Protein AF-A0A256ZW07-F1 (afdb_monomer_lite)

Foldseek 3Di:
DDDDDDDDDDDDPVVVVVLVVCCVVVVDVDSVRVVVVVVVVVVVVVVVVVVVD

Structure (mmCIF, N/CA/C/O backbone):
data_AF-A0A256ZW07-F1
#
_entry.id   AF-A0A256ZW07-F1
#
loop_
_atom_site.group_PDB
_atom_site.id
_atom_site.type_symbol
_atom_site.label_atom_id
_atom_site.label_alt_id
_atom_site.label_comp_id
_atom_site.label_asym_id
_atom_site.label_entity_id
_atom_site.label_seq_id
_atom_site.pdbx_PDB_ins_code
_atom_site.Cartn_x
_atom_site.Cartn_y
_atom_site.Cartn_z
_atom_site.occupancy
_atom_site.B_iso_or_equiv
_atom_site.auth_seq_id
_atom_site.auth_comp_id
_atom_site.auth_asym_id
_atom_site.auth_atom_id
_atom_site.pdbx_PDB_model_num
ATOM 1 N N . MET A 1 1 ? 3.891 -19.368 3.740 1.00 50.28 1 MET A N 1
ATOM 2 C CA . MET A 1 1 ? 3.703 -17.901 3.802 1.00 50.28 1 MET A CA 1
ATOM 3 C C . MET A 1 1 ? 5.078 -17.299 4.058 1.00 50.28 1 MET A C 1
ATOM 5 O O . MET A 1 1 ? 5.669 -17.644 5.072 1.00 50.28 1 MET A O 1
ATOM 9 N N . GLY A 1 2 ? 5.655 -16.553 3.111 1.00 72.44 2 GLY A N 1
ATOM 10 C CA . GLY A 1 2 ? 7.020 -16.025 3.258 1.00 72.44 2 GLY A CA 1
ATOM 11 C C . GLY A 1 2 ? 7.171 -15.125 4.491 1.00 72.44 2 GLY A C 1
ATOM 12 O O . GLY A 1 2 ? 6.186 -14.588 5.000 1.00 72.44 2 GLY A O 1
ATOM 13 N N . LYS A 1 3 ? 8.402 -14.971 4.983 1.00 85.56 3 LYS A N 1
ATOM 14 C CA . LYS A 1 3 ? 8.715 -14.112 6.131 1.00 85.56 3 LYS A CA 1
ATOM 15 C C . LYS A 1 3 ? 8.381 -12.654 5.783 1.00 85.56 3 LYS A C 1
ATOM 17 O O . LYS A 1 3 ? 8.894 -12.127 4.799 1.00 85.56 3 LYS A O 1
ATOM 22 N N . VAL A 1 4 ? 7.508 -12.015 6.563 1.00 87.00 4 VAL A N 1
ATOM 23 C CA . VAL A 1 4 ? 7.168 -10.592 6.389 1.00 87.00 4 VAL A CA 1
ATOM 24 C C . VAL A 1 4 ? 8.279 -9.747 7.005 1.00 87.00 4 VAL A C 1
ATOM 26 O O . VAL A 1 4 ? 8.702 -10.008 8.130 1.00 87.00 4 VAL A O 1
ATOM 29 N N . VAL A 1 5 ? 8.742 -8.734 6.274 1.00 93.31 5 VAL A N 1
ATOM 30 C CA . VAL A 1 5 ? 9.745 -7.769 6.741 1.00 93.31 5 VAL A CA 1
ATOM 31 C C . VAL A 1 5 ? 9.141 -6.368 6.789 1.00 93.31 5 VAL A C 1
ATOM 33 O O . VAL A 1 5 ? 8.289 -6.024 5.968 1.00 93.31 5 VAL A O 1
ATOM 36 N N . VAL A 1 6 ? 9.567 -5.562 7.762 1.00 93.38 6 VAL A N 1
ATOM 37 C CA . VAL A 1 6 ? 9.178 -4.151 7.853 1.00 93.38 6 VAL A CA 1
ATOM 38 C C . VAL A 1 6 ? 10.072 -3.345 6.921 1.00 93.38 6 VAL A C 1
ATOM 40 O O . VAL A 1 6 ? 11.295 -3.416 7.013 1.00 93.38 6 VAL A O 1
ATOM 43 N N . VAL A 1 7 ? 9.456 -2.564 6.039 1.00 92.88 7 VAL A N 1
ATOM 44 C CA . VAL A 1 7 ? 10.150 -1.647 5.133 1.00 92.88 7 VAL A CA 1
ATOM 45 C C . VAL A 1 7 ? 9.658 -0.237 5.431 1.00 92.88 7 VAL A C 1
ATOM 47 O O . VAL A 1 7 ? 8.453 0.009 5.420 1.00 92.88 7 VAL A O 1
ATOM 50 N N . SER A 1 8 ? 10.583 0.682 5.707 1.00 94.69 8 SER A N 1
ATOM 51 C CA . SER A 1 8 ? 10.281 2.104 5.885 1.00 94.69 8 SER A CA 1
ATOM 52 C C . SER A 1 8 ? 10.614 2.860 4.605 1.00 94.69 8 SER A C 1
ATOM 54 O O . SER A 1 8 ? 11.706 2.706 4.060 1.00 94.69 8 SER A O 1
ATOM 56 N N . VAL A 1 9 ? 9.675 3.668 4.117 1.00 93.31 9 VAL A N 1
ATOM 57 C CA . VAL A 1 9 ? 9.828 4.451 2.886 1.00 93.31 9 VAL A CA 1
ATOM 58 C C . VAL A 1 9 ? 9.415 5.896 3.128 1.00 93.31 9 VAL A C 1
ATOM 60 O O . VAL A 1 9 ? 8.501 6.176 3.905 1.00 93.31 9 VAL A O 1
ATOM 63 N N . LYS A 1 10 ? 10.071 6.829 2.436 1.00 96.88 10 LYS A N 1
ATOM 64 C CA . LYS A 1 10 ? 9.619 8.223 2.374 1.00 96.88 10 LYS A CA 1
ATOM 65 C C . LYS A 1 10 ? 8.502 8.328 1.339 1.00 96.88 10 LYS A C 1
ATOM 67 O O . LYS A 1 10 ? 8.644 7.804 0.238 1.00 96.88 10 LYS A O 1
ATOM 72 N N . MET A 1 11 ? 7.420 9.025 1.675 1.00 95.25 11 MET A N 1
ATOM 73 C CA . MET A 1 11 ? 6.309 9.263 0.753 1.00 95.25 11 MET A CA 1
ATOM 74 C C . MET A 1 11 ? 5.736 10.676 0.910 1.00 95.25 11 MET A C 1
ATOM 76 O O . MET A 1 11 ? 5.720 11.205 2.027 1.00 95.25 11 MET A O 1
ATOM 80 N N . PRO A 1 12 ? 5.240 11.289 -0.179 1.00 98.00 12 PRO A N 1
ATOM 81 C CA . PRO A 1 12 ? 4.423 12.491 -0.099 1.00 98.00 12 PRO A CA 1
ATOM 82 C C . PRO A 1 12 ? 3.207 12.275 0.808 1.00 98.00 12 PRO A C 1
ATOM 84 O O . PRO A 1 12 ? 2.535 11.245 0.721 1.00 98.00 12 PRO A O 1
ATOM 87 N N . LYS A 1 13 ? 2.889 13.273 1.642 1.00 97.69 13 LYS A N 1
ATOM 88 C CA . LYS A 1 13 ? 1.736 13.217 2.557 1.00 97.69 13 LYS A CA 1
ATOM 89 C C . LYS A 1 13 ? 0.417 12.980 1.821 1.00 97.69 13 LYS A C 1
ATOM 91 O O . LYS A 1 13 ? -0.430 12.256 2.327 1.00 97.69 13 LYS A O 1
ATOM 96 N N . GLU A 1 14 ? 0.268 13.543 0.626 1.00 98.12 14 GLU A N 1
ATOM 97 C CA . GLU A 1 14 ? -0.955 13.399 -0.168 1.00 98.12 14 GLU A CA 1
ATOM 98 C C . GLU A 1 14 ? -1.200 11.946 -0.601 1.00 98.12 14 GLU A C 1
ATOM 100 O O . GLU A 1 14 ? -2.334 11.484 -0.554 1.00 98.12 14 GLU A O 1
ATOM 105 N N . LEU A 1 15 ? -0.147 11.176 -0.910 1.00 97.31 15 LEU A N 1
ATOM 106 C CA . LEU A 1 15 ? -0.310 9.749 -1.214 1.00 97.31 15 LEU A CA 1
ATOM 107 C C . LE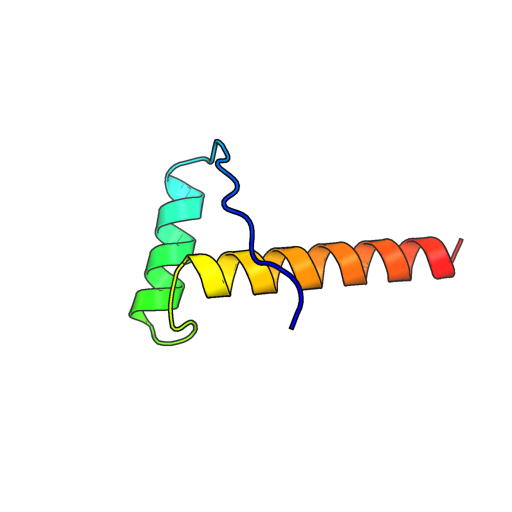U A 1 15 ? -0.752 8.956 0.017 1.00 97.31 15 LEU A C 1
ATOM 109 O O . LEU A 1 15 ? -1.594 8.069 -0.098 1.00 97.31 15 LEU A O 1
ATOM 113 N N . LEU A 1 16 ? -0.216 9.285 1.196 1.00 97.25 16 LEU A N 1
ATOM 114 C CA . LEU A 1 16 ? -0.640 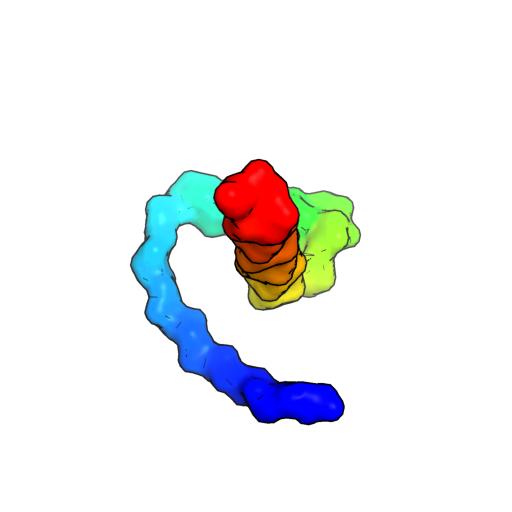8.643 2.438 1.00 97.25 16 LEU A CA 1
ATOM 115 C C . LEU A 1 16 ? -2.122 8.918 2.728 1.00 97.25 16 LEU A C 1
ATOM 117 O O . LEU A 1 16 ? -2.842 7.990 3.081 1.00 97.25 16 LEU A O 1
ATOM 121 N N . LYS A 1 17 ? -2.586 10.156 2.512 1.00 98.31 17 LYS A N 1
ATOM 122 C CA . LYS A 1 17 ? -4.001 10.528 2.672 1.00 98.31 17 LYS A CA 1
ATOM 123 C C . LYS A 1 17 ? -4.920 9.753 1.730 1.00 98.31 17 LYS A C 1
ATOM 125 O O . LYS A 1 17 ? -5.984 9.310 2.146 1.00 98.31 17 LYS A O 1
ATOM 130 N N . GLU A 1 18 ? -4.521 9.557 0.475 1.00 98.25 18 GLU A N 1
ATOM 131 C CA . GLU A 1 18 ? -5.323 8.749 -0.450 1.00 98.25 18 GLU A CA 1
ATOM 132 C C . GLU A 1 18 ? -5.366 7.279 -0.018 1.00 98.25 18 GLU A C 1
ATOM 134 O O . GLU A 1 18 ? -6.428 6.661 -0.065 1.00 98.25 18 GLU A O 1
ATOM 139 N N . ILE A 1 19 ? -4.258 6.722 0.486 1.00 97.88 19 ILE A N 1
ATOM 140 C CA . ILE A 1 19 ? -4.258 5.368 1.065 1.00 97.88 19 ILE A CA 1
ATOM 141 C C . ILE A 1 19 ? -5.216 5.297 2.262 1.00 97.88 19 ILE A C 1
ATOM 143 O O . ILE A 1 19 ? -6.001 4.352 2.351 1.00 97.88 19 ILE A O 1
ATOM 147 N N . ASP A 1 20 ? -5.188 6.293 3.147 1.00 98.31 20 ASP A N 1
ATOM 148 C CA . ASP A 1 20 ? -6.085 6.384 4.304 1.00 98.31 20 ASP A CA 1
ATOM 149 C C . ASP A 1 20 ? -7.544 6.386 3.886 1.00 98.31 20 ASP A C 1
ATOM 151 O O . ASP A 1 20 ? -8.324 5.570 4.370 1.00 98.31 20 ASP A O 1
ATOM 155 N N . ARG A 1 21 ? -7.886 7.206 2.894 1.00 98.56 21 ARG A N 1
ATOM 156 C CA . ARG A 1 21 ? -9.235 7.273 2.341 1.00 98.56 21 ARG A CA 1
ATOM 157 C C . ARG A 1 21 ? -9.717 5.923 1.806 1.00 98.56 21 ARG A C 1
ATOM 159 O O . ARG A 1 21 ? -10.903 5.612 1.903 1.00 98.56 21 ARG A O 1
ATOM 166 N N . LEU A 1 22 ? -8.836 5.116 1.213 1.00 98.31 22 LEU A N 1
ATOM 167 C CA . LEU A 1 22 ? -9.196 3.777 0.730 1.00 98.31 22 LEU A CA 1
ATOM 168 C C . LEU A 1 22 ? -9.449 2.801 1.888 1.00 98.31 22 LEU A C 1
ATOM 170 O O . LEU A 1 22 ? -10.345 1.962 1.791 1.00 98.31 22 LEU A O 1
ATOM 174 N N . VAL A 1 23 ? -8.700 2.925 2.985 1.00 98.44 23 VAL A N 1
ATOM 175 C CA . VAL A 1 23 ? -8.918 2.133 4.205 1.00 98.44 23 VAL A CA 1
ATOM 176 C C . VAL A 1 23 ? -10.215 2.553 4.902 1.00 98.44 23 VAL A C 1
ATOM 178 O O . VAL A 1 23 ? -11.026 1.697 5.237 1.00 98.44 23 VAL A O 1
ATOM 181 N N . GLU A 1 24 ? -10.465 3.855 5.047 1.00 98.50 24 GLU A N 1
ATOM 182 C CA . GLU A 1 24 ? -11.693 4.407 5.643 1.00 98.50 24 GLU A CA 1
ATOM 183 C C . GLU A 1 24 ? -12.956 3.987 4.882 1.00 98.50 24 GLU A C 1
ATOM 185 O O . GLU A 1 24 ? -13.991 3.716 5.485 1.00 98.50 24 GLU A O 1
ATOM 190 N N . LYS A 1 25 ? -12.867 3.867 3.553 1.00 98.38 25 LYS A N 1
ATOM 191 C CA . LYS A 1 25 ? -13.946 3.338 2.703 1.00 98.38 25 LYS A CA 1
ATOM 192 C C . LYS A 1 25 ? -14.155 1.823 2.830 1.00 98.38 25 LYS A C 1
ATOM 194 O O . LYS A 1 25 ? -15.045 1.289 2.173 1.00 98.38 25 LYS A O 1
ATOM 199 N N . GLY A 1 26 ? -13.325 1.120 3.601 1.00 98.00 26 GLY A N 1
ATOM 200 C CA . GLY A 1 26 ? -13.379 -0.334 3.758 1.00 98.00 26 GLY A CA 1
ATOM 201 C C . GLY A 1 26 ? -12.865 -1.122 2.549 1.00 98.00 26 GLY A C 1
ATOM 202 O O . GLY A 1 26 ? -13.077 -2.329 2.480 1.00 98.00 26 GLY A O 1
ATOM 203 N N . ILE A 1 27 ? -12.186 -0.471 1.593 1.00 98.19 27 ILE A N 1
ATOM 204 C CA . ILE A 1 27 ? -11.635 -1.138 0.398 1.00 98.19 27 ILE A CA 1
ATOM 205 C C . ILE A 1 27 ? -10.428 -2.005 0.778 1.00 98.19 27 ILE A C 1
ATOM 207 O O . ILE A 1 27 ? -10.216 -3.071 0.202 1.00 98.19 27 ILE A O 1
ATOM 211 N N . PHE A 1 28 ? -9.645 -1.554 1.760 1.00 98.25 28 PHE A N 1
ATOM 212 C CA . PHE A 1 28 ? -8.533 -2.307 2.333 1.00 98.25 28 PHE A CA 1
ATOM 213 C C . PHE A 1 28 ? -8.660 -2.365 3.850 1.00 98.25 28 PHE A C 1
ATOM 215 O O . PHE A 1 28 ? -9.073 -1.400 4.484 1.00 98.25 28 PHE A O 1
ATOM 222 N N . THR A 1 29 ? -8.220 -3.473 4.444 1.00 97.12 29 THR A N 1
ATOM 223 C CA . THR A 1 29 ? -8.234 -3.669 5.904 1.00 97.12 29 THR A CA 1
ATOM 224 C C . THR A 1 29 ? -7.178 -2.831 6.626 1.00 9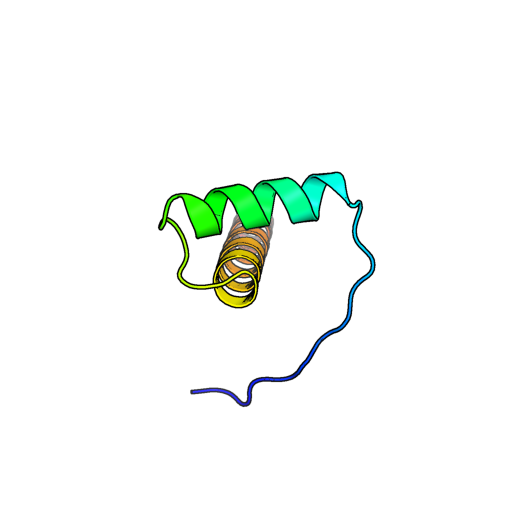7.12 29 THR A C 1
ATOM 226 O O . THR A 1 29 ? -7.277 -2.590 7.825 1.00 97.12 29 THR A O 1
ATOM 229 N N . SER A 1 30 ? -6.123 -2.415 5.918 1.00 97.81 30 SER A N 1
ATOM 230 C CA . SER A 1 30 ? -5.028 -1.616 6.470 1.00 97.81 30 SER A CA 1
ATOM 231 C C . SER A 1 30 ? -4.215 -0.928 5.375 1.00 97.81 30 SER A C 1
ATOM 233 O O . SER A 1 30 ? -4.160 -1.395 4.233 1.00 97.81 30 SER A O 1
ATOM 235 N N . ARG A 1 31 ? -3.472 0.123 5.752 1.00 96.56 31 ARG A N 1
ATOM 236 C CA . ARG A 1 31 ? -2.471 0.769 4.880 1.00 96.56 31 ARG A CA 1
ATOM 237 C C . ARG A 1 31 ? -1.473 -0.245 4.325 1.00 96.56 31 ARG A C 1
ATOM 239 O O . ARG A 1 31 ? -1.151 -0.232 3.142 1.00 96.56 31 ARG A O 1
ATOM 246 N N . SER A 1 32 ? -1.008 -1.157 5.178 1.00 95.94 32 SER A N 1
ATOM 247 C CA . SER A 1 32 ? -0.052 -2.197 4.801 1.00 95.94 32 SER A CA 1
ATOM 248 C C . SER A 1 32 ? -0.623 -3.152 3.754 1.00 95.94 32 SER A C 1
ATOM 250 O O . SER A 1 32 ? 0.109 -3.589 2.869 1.00 95.94 32 SER A O 1
ATOM 252 N N . GLU A 1 33 ? -1.915 -3.482 3.822 1.00 96.56 33 GLU A N 1
ATOM 253 C CA . GLU A 1 33 ? -2.566 -4.268 2.773 1.00 96.56 33 GLU A CA 1
ATOM 254 C C . GLU A 1 33 ? -2.637 -3.494 1.454 1.00 96.56 33 GLU A C 1
ATOM 256 O O . GLU A 1 33 ? -2.211 -4.027 0.427 1.00 96.56 33 GLU A O 1
ATOM 261 N N . ALA A 1 34 ? -3.106 -2.244 1.493 1.00 97.50 34 ALA A N 1
ATOM 262 C CA . ALA A 1 34 ? -3.212 -1.384 0.318 1.00 97.50 34 ALA A CA 1
ATOM 263 C C . ALA A 1 34 ? -1.859 -1.242 -0.400 1.00 97.50 34 ALA A C 1
ATOM 265 O O . ALA A 1 34 ? -1.756 -1.476 -1.606 1.00 97.50 34 ALA A 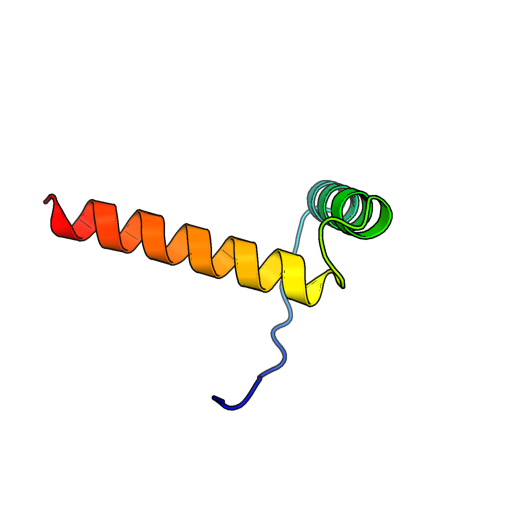O 1
ATOM 266 N N . ILE A 1 35 ? -0.793 -0.959 0.358 1.00 96.50 35 ILE A N 1
ATOM 267 C CA . ILE A 1 35 ? 0.571 -0.818 -0.166 1.00 96.50 35 ILE A CA 1
ATOM 268 C C . ILE A 1 35 ? 1.055 -2.133 -0.788 1.00 96.50 35 ILE A C 1
ATOM 270 O O . ILE A 1 35 ? 1.547 -2.129 -1.915 1.00 96.50 35 ILE A O 1
ATOM 274 N N . ARG A 1 36 ? 0.881 -3.278 -0.111 1.00 95.06 36 ARG A N 1
ATOM 275 C CA . ARG A 1 36 ? 1.289 -4.582 -0.667 1.00 95.06 36 ARG A CA 1
ATOM 276 C C . ARG A 1 36 ? 0.549 -4.915 -1.962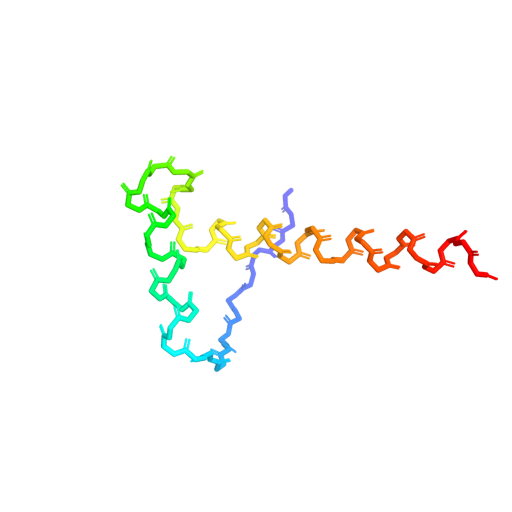 1.00 95.06 36 ARG A C 1
ATOM 278 O O . ARG A 1 36 ? 1.173 -5.402 -2.902 1.00 95.06 36 ARG A O 1
ATOM 285 N N . ARG A 1 37 ? -0.763 -4.657 -2.026 1.00 96.25 37 ARG A N 1
ATOM 286 C CA . ARG A 1 37 ? -1.575 -4.865 -3.237 1.00 96.25 37 ARG A CA 1
ATOM 287 C C . ARG A 1 37 ? -1.100 -3.964 -4.377 1.00 96.25 37 ARG A C 1
ATOM 289 O O . ARG A 1 37 ? -0.917 -4.461 -5.485 1.00 96.25 37 ARG A O 1
ATOM 296 N N . GLY A 1 38 ? -0.835 -2.689 -4.092 1.00 96.06 38 GLY A N 1
ATOM 297 C CA . GLY A 1 38 ? -0.289 -1.737 -5.061 1.00 96.06 38 GLY A CA 1
ATOM 298 C C . GLY A 1 38 ? 1.070 -2.171 -5.617 1.00 96.06 38 GLY A C 1
ATOM 299 O O . GLY A 1 38 ? 1.247 -2.217 -6.831 1.00 96.06 38 GLY A O 1
ATOM 300 N N . ILE A 1 39 ? 2.001 -2.583 -4.751 1.00 95.69 39 ILE A N 1
ATOM 301 C CA . ILE A 1 39 ? 3.322 -3.090 -5.162 1.00 95.69 39 ILE A CA 1
ATOM 302 C C . ILE A 1 39 ? 3.185 -4.360 -6.015 1.00 95.69 39 ILE A C 1
ATOM 304 O O . ILE A 1 39 ? 3.842 -4.483 -7.046 1.00 95.69 39 ILE A O 1
ATOM 308 N N . ALA A 1 40 ? 2.310 -5.295 -5.632 1.00 95.19 40 ALA A N 1
ATOM 309 C CA . ALA A 1 40 ? 2.084 -6.511 -6.412 1.00 95.19 40 ALA A CA 1
ATOM 310 C C . ALA A 1 40 ? 1.533 -6.211 -7.817 1.00 95.19 40 ALA A C 1
ATOM 312 O O . ALA A 1 40 ? 1.945 -6.852 -8.782 1.00 95.19 40 ALA A O 1
ATOM 313 N N . LEU A 1 41 ? 0.622 -5.239 -7.943 1.00 96.19 41 LEU A N 1
ATOM 314 C CA . LEU A 1 41 ? 0.106 -4.781 -9.237 1.00 96.19 41 LEU A CA 1
ATOM 315 C C . LEU A 1 41 ? 1.201 -4.121 -10.080 1.00 96.19 41 LEU A C 1
ATOM 317 O O . LEU A 1 41 ? 1.326 -4.443 -11.259 1.00 96.19 41 LEU A O 1
ATOM 321 N N . LEU A 1 42 ? 2.022 -3.261 -9.471 1.00 95.88 42 LEU A N 1
ATOM 322 C CA . LEU A 1 42 ? 3.160 -2.623 -10.132 1.00 95.88 42 LEU A CA 1
ATOM 323 C C . LEU A 1 42 ? 4.109 -3.672 -10.731 1.00 95.88 42 LEU A C 1
ATOM 325 O O . LEU A 1 42 ? 4.359 -3.647 -11.932 1.00 95.88 42 LEU A O 1
ATOM 329 N N . ILE A 1 43 ? 4.570 -4.632 -9.922 1.00 96.25 43 ILE A N 1
ATOM 330 C CA . ILE A 1 43 ? 5.491 -5.691 -10.368 1.00 96.25 43 ILE A CA 1
ATOM 331 C C . ILE A 1 43 ? 4.873 -6.510 -11.507 1.00 96.25 43 ILE A C 1
ATOM 333 O O . ILE A 1 43 ? 5.525 -6.761 -12.515 1.00 96.25 43 ILE A O 1
ATOM 337 N N . ARG A 1 44 ? 3.595 -6.894 -11.383 1.00 94.62 44 ARG A N 1
ATOM 338 C CA . ARG A 1 44 ? 2.887 -7.635 -12.440 1.00 94.62 44 ARG A CA 1
ATOM 339 C C . ARG A 1 44 ? 2.851 -6.869 -13.761 1.00 94.62 44 ARG A C 1
ATOM 341 O O . ARG A 1 44 ? 3.025 -7.483 -14.810 1.00 94.62 44 ARG A O 1
ATOM 348 N N . ASN A 1 45 ? 2.630 -5.557 -13.713 1.00 95.12 45 ASN A N 1
ATOM 349 C CA . ASN A 1 45 ? 2.568 -4.722 -14.909 1.00 95.12 45 ASN A CA 1
ATOM 350 C C . ASN A 1 45 ? 3.931 -4.618 -15.606 1.00 95.12 45 ASN A C 1
ATOM 352 O O . ASN A 1 45 ? 3.982 -4.730 -16.828 1.00 95.12 45 ASN A O 1
ATOM 356 N N . TYR A 1 46 ? 5.020 -4.469 -14.846 1.00 93.88 46 TYR A N 1
ATOM 357 C CA . TYR A 1 46 ? 6.375 -4.422 -15.408 1.00 93.88 46 TYR A CA 1
ATOM 358 C C . TYR A 1 46 ? 6.822 -5.777 -15.965 1.00 93.88 46 TYR A C 1
ATOM 360 O O . TYR A 1 46 ? 7.280 -5.833 -17.101 1.00 93.88 46 TYR A O 1
ATOM 368 N N . ASN A 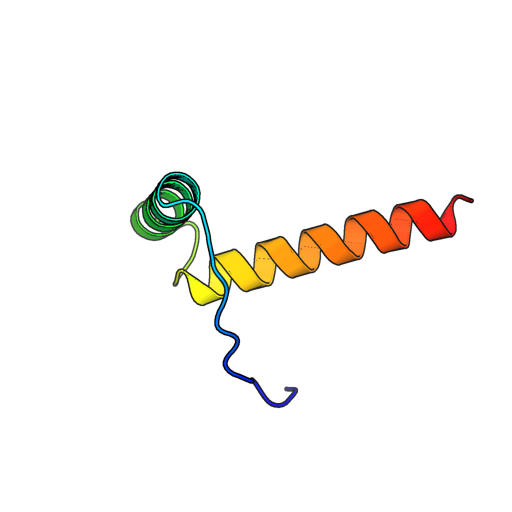1 47 ? 6.573 -6.879 -15.251 1.00 91.19 47 ASN A N 1
ATOM 369 C CA . ASN A 1 47 ? 6.889 -8.218 -15.760 1.00 91.19 47 ASN A CA 1
ATOM 370 C C . ASN A 1 47 ? 6.121 -8.537 -17.054 1.00 91.19 47 ASN A C 1
ATOM 372 O O . ASN A 1 47 ? 6.637 -9.206 -17.945 1.00 91.19 47 ASN A O 1
ATOM 376 N N . ARG A 1 48 ? 4.870 -8.067 -17.170 1.00 86.06 48 ARG A N 1
ATOM 377 C CA . ARG A 1 48 ? 4.086 -8.225 -18.401 1.00 86.06 48 ARG A CA 1
ATOM 378 C C . ARG A 1 48 ? 4.664 -7.409 -19.559 1.00 86.06 48 ARG A C 1
ATOM 380 O O . ARG A 1 48 ? 4.603 -7.880 -20.687 1.00 86.06 48 ARG A O 1
ATOM 387 N N . ALA A 1 49 ? 5.178 -6.209 -19.296 1.00 78.06 49 ALA A N 1
ATOM 388 C CA . ALA A 1 49 ? 5.809 -5.376 -20.316 1.00 78.06 49 ALA A CA 1
ATOM 389 C C . ALA A 1 49 ? 7.128 -5.988 -20.817 1.00 78.06 49 ALA A C 1
ATOM 391 O O . ALA A 1 49 ? 7.361 -6.021 -22.022 1.00 78.06 49 ALA A O 1
ATOM 392 N N . GLU A 1 50 ? 7.942 -6.539 -19.912 1.00 72.38 50 GLU A N 1
ATOM 393 C CA . GLU A 1 50 ? 9.177 -7.249 -20.272 1.00 72.38 50 GLU A CA 1
ATOM 394 C C . GLU A 1 50 ? 8.905 -8.504 -21.109 1.00 72.38 50 GLU A C 1
ATOM 396 O O . GLU A 1 50 ? 9.629 -8.768 -22.055 1.00 72.38 50 GLU A O 1
ATOM 401 N N . ALA A 1 51 ? 7.826 -9.244 -20.837 1.00 66.31 51 ALA A N 1
ATOM 402 C CA . ALA A 1 51 ? 7.469 -10.438 -21.612 1.00 66.31 51 ALA A CA 1
ATOM 403 C C . ALA A 1 51 ? 6.990 -10.155 -23.056 1.00 66.31 51 ALA A C 1
ATOM 405 O O . ALA A 1 51 ? 6.762 -11.096 -23.814 1.00 66.31 51 ALA A O 1
ATOM 406 N N . LEU A 1 52 ? 6.774 -8.885 -23.417 1.00 63.81 52 LEU A N 1
ATOM 407 C CA . LEU A 1 52 ? 6.328 -8.445 -24.746 1.00 63.81 52 LEU A CA 1
ATOM 408 C C . LEU A 1 52 ? 7.444 -7.761 -25.558 1.00 63.81 52 LEU A C 1
ATOM 410 O O . LEU A 1 52 ? 7.166 -7.287 -26.661 1.00 63.81 52 LEU A O 1
ATOM 414 N N . THR A 1 53 ? 8.661 -7.685 -25.011 1.00 54.84 53 THR A N 1
ATOM 415 C CA . THR A 1 53 ? 9.854 -7.089 -25.638 1.00 54.84 53 THR A CA 1
ATOM 416 C C . THR A 1 53 ? 10.878 -8.179 -25.928 1.00 54.84 53 THR A C 1
ATOM 418 O O . THR A 1 53 ? 11.502 -8.115 -27.009 1.00 54.84 53 THR A O 1
#

pLDDT: mean 91.77, std 11.18, range [50.28, 98.56]

Radius of gyration: 13.55 Å; chains: 1; bounding box: 24×31×34 Å

Secondary structure (DSSP, 8-state):
-PPP--------HHHHHHHHHHHHTTSSS-HHHHHHHHHHHHHHHHHHHHTT-

Sequence (53 aa):
MGKVVVVSVKMPKELLKEIDRLVEKGIFTSRSEAIRRGIALLIRNYNRAEALT